Protein AF-A0A497MWA5-F1 (afdb_monomer)

pLDDT: mean 79.03, std 11.79, range [42.53, 93.62]

Mean predicted aligned error: 7.63 Å

Sequence (124 aa):
MEAFRNFDIIRKSSKIIKGNFYVYHYQVIPEKYPIKISPVKWFKLIQQLQEKFPDKGFKLDVKRVKGVLYYILRRKNSTPIYYNPKTGRIYTPKSYVFKKYKLVCHNIHTTLYNLGVKLNLRSV

Radius of gyration: 15.68 Å; Cα contacts (8 Å, |Δi|>4): 198; chains: 1; bounding box: 44×33×44 Å

Nearest PDB structures (foldseek):
  8v45-assembly1_F  TM=3.237E-01  e=2.985E+00  Escherichia coli B185
  8soj-assembly1_B  TM=2.155E-01  e=4.186E+00  Enterovirus A71
  5jus-assembly1_TA  TM=2.015E-01  e=8.232E+00  Saccharomyces cerevisiae

Structure (mmCIF, N/CA/C/O backbone):
data_AF-A0A497MWA5-F1
#
_entry.id   AF-A0A497MWA5-F1
#
loop_
_atom_site.group_PDB
_atom_site.id
_atom_site.type_symbol
_atom_site.label_atom_id
_atom_site.label_alt_id
_atom_site.label_comp_id
_atom_site.label_asym_id
_atom_site.label_entity_id
_atom_site.label_seq_id
_atom_site.pdbx_PDB_ins_code
_atom_site.Cartn_x
_atom_site.Cartn_y
_atom_site.Cartn_z
_atom_site.occupancy
_atom_site.B_iso_or_equiv
_atom_site.auth_seq_id
_atom_site.auth_comp_id
_atom_site.auth_asym_id
_atom_site.auth_atom_id
_atom_site.pdbx_PDB_model_num
ATOM 1 N N . MET A 1 1 ? -21.859 2.584 -3.889 1.00 42.66 1 MET A N 1
ATOM 2 C CA . MET A 1 1 ? -20.444 2.434 -3.460 1.00 42.66 1 MET A CA 1
ATOM 3 C C . MET A 1 1 ? -19.748 1.500 -4.433 1.00 42.66 1 MET A C 1
ATOM 5 O O . MET A 1 1 ? -20.125 0.337 -4.497 1.00 42.66 1 MET A O 1
ATOM 9 N N . GLU A 1 2 ? -18.803 2.009 -5.225 1.00 42.53 2 GLU A N 1
ATOM 10 C CA . GLU A 1 2 ? -18.100 1.221 -6.247 1.00 42.53 2 GLU A CA 1
ATOM 11 C C . GLU A 1 2 ? -17.138 0.232 -5.561 1.00 42.53 2 GLU A C 1
ATOM 13 O O . GLU A 1 2 ? -16.066 0.600 -5.079 1.00 42.53 2 GLU A O 1
ATOM 18 N N . ALA A 1 3 ? -17.571 -1.022 -5.434 1.00 46.25 3 ALA A N 1
ATOM 19 C CA . ALA A 1 3 ? -16.814 -2.088 -4.801 1.00 46.25 3 ALA A CA 1
ATOM 20 C C . ALA A 1 3 ? -15.968 -2.811 -5.857 1.00 46.25 3 ALA A C 1
ATOM 22 O O . ALA A 1 3 ? -16.446 -3.734 -6.502 1.00 46.25 3 ALA A O 1
ATOM 23 N N . PHE A 1 4 ? -14.702 -2.393 -5.948 1.00 60.50 4 PHE A N 1
ATOM 24 C CA . PHE A 1 4 ? -13.551 -3.222 -6.322 1.00 60.50 4 PHE A CA 1
ATOM 25 C C . PHE A 1 4 ? -13.440 -3.700 -7.782 1.00 60.50 4 PHE A C 1
ATOM 27 O O . PHE A 1 4 ? -14.378 -4.175 -8.410 1.00 60.50 4 PHE A O 1
ATOM 34 N N . ARG A 1 5 ? -12.209 -3.676 -8.299 1.00 48.25 5 ARG A N 1
ATOM 35 C CA . ARG A 1 5 ? -11.767 -4.618 -9.332 1.00 48.25 5 ARG A CA 1
ATOM 36 C C . ARG A 1 5 ? -10.595 -5.389 -8.741 1.00 48.25 5 ARG A C 1
ATOM 38 O O . ARG A 1 5 ? -9.739 -4.773 -8.112 1.00 48.25 5 ARG A O 1
ATOM 45 N N . ASN A 1 6 ? -10.570 -6.708 -8.905 1.00 50.84 6 ASN A N 1
ATOM 46 C CA . ASN A 1 6 ? -9.330 -7.458 -8.741 1.00 50.84 6 ASN A CA 1
ATOM 47 C C . ASN A 1 6 ? -8.422 -6.989 -9.882 1.00 50.84 6 ASN A C 1
ATOM 49 O O . ASN A 1 6 ? -8.788 -7.151 -11.045 1.00 50.84 6 ASN A O 1
ATOM 53 N N . PHE A 1 7 ? -7.346 -6.276 -9.573 1.00 51.94 7 PHE A N 1
ATOM 54 C CA . PHE A 1 7 ? -6.429 -5.798 -10.596 1.00 51.94 7 PHE A CA 1
ATOM 55 C C . PHE A 1 7 ? -5.021 -6.196 -10.206 1.00 51.94 7 PHE A C 1
ATOM 57 O O . PHE A 1 7 ? -4.585 -5.982 -9.074 1.00 51.94 7 PHE A O 1
ATOM 64 N N . ASP A 1 8 ? -4.328 -6.778 -11.169 1.00 57.62 8 ASP A N 1
ATOM 65 C CA . ASP A 1 8 ? -2.923 -7.083 -11.033 1.00 57.62 8 ASP A CA 1
ATOM 66 C C . ASP A 1 8 ? -2.128 -5.785 -11.018 1.00 57.62 8 ASP A C 1
ATOM 68 O O . ASP A 1 8 ? -2.406 -4.850 -11.777 1.00 57.62 8 ASP A O 1
ATOM 72 N N . ILE A 1 9 ? -1.144 -5.711 -10.127 1.00 61.59 9 ILE A N 1
ATOM 73 C CA . ILE A 1 9 ? -0.206 -4.596 -10.079 1.00 61.59 9 ILE A CA 1
ATOM 74 C C . ILE A 1 9 ? 0.868 -4.897 -11.121 1.00 61.59 9 ILE A C 1
ATOM 76 O O . ILE A 1 9 ? 1.770 -5.685 -10.856 1.00 61.59 9 ILE A O 1
ATOM 80 N N . ILE A 1 10 ? 0.777 -4.299 -12.307 1.00 62.97 10 ILE A N 1
ATOM 81 C CA . ILE A 1 10 ? 1.743 -4.526 -13.385 1.00 62.97 10 ILE A CA 1
ATOM 82 C C . ILE A 1 10 ? 2.743 -3.371 -13.407 1.00 62.97 10 ILE A C 1
ATOM 84 O O . ILE A 1 10 ? 2.395 -2.210 -13.638 1.00 62.97 10 ILE A O 1
ATOM 88 N N . ARG A 1 11 ? 4.017 -3.688 -13.183 1.00 60.47 11 ARG A N 1
ATOM 89 C CA . ARG A 1 11 ? 5.142 -2.773 -13.357 1.00 60.47 11 ARG A CA 1
ATOM 90 C C . ARG A 1 11 ? 5.703 -2.937 -14.764 1.00 60.47 11 ARG A C 1
ATOM 92 O O . ARG A 1 11 ? 6.200 -4.000 -15.120 1.00 60.47 11 ARG A O 1
ATOM 99 N N . LYS A 1 12 ? 5.676 -1.856 -15.542 1.00 60.31 12 LYS A N 1
ATOM 100 C CA . LYS A 1 12 ? 6.404 -1.764 -16.811 1.00 60.31 12 LYS A CA 1
ATOM 101 C C . LYS A 1 12 ? 7.854 -1.372 -16.521 1.00 60.31 12 LYS A C 1
ATOM 103 O O . LYS A 1 12 ? 8.086 -0.388 -15.819 1.00 60.31 12 LYS A O 1
ATOM 108 N N . SER A 1 13 ? 8.807 -2.126 -17.049 1.00 58.03 13 SER A N 1
ATOM 109 C CA . SER A 1 13 ? 10.231 -1.781 -17.060 1.00 58.03 13 SER A CA 1
ATOM 110 C C . SER A 1 13 ? 10.728 -1.768 -18.499 1.00 58.03 13 SER A C 1
ATOM 112 O O . SER A 1 13 ? 10.184 -2.477 -19.343 1.00 58.03 13 SER A O 1
ATOM 114 N N . SER A 1 14 ? 11.751 -0.975 -18.794 1.00 67.31 14 SER A N 1
ATOM 115 C CA . SER A 1 14 ? 12.379 -0.960 -20.113 1.00 67.31 14 SER A CA 1
ATOM 116 C C . SER A 1 14 ? 13.893 -0.975 -19.994 1.00 67.31 14 SER A C 1
ATOM 118 O O . SER A 1 14 ? 14.444 -0.343 -19.093 1.00 67.31 14 SER A O 1
ATOM 120 N N . LYS A 1 15 ? 14.560 -1.686 -20.902 1.00 66.62 15 LYS A N 1
ATOM 121 C CA . LYS A 1 15 ? 16.022 -1.780 -20.957 1.00 66.62 15 LYS A CA 1
ATOM 122 C C . LYS A 1 15 ? 16.485 -1.712 -22.407 1.00 66.62 15 LYS A C 1
ATOM 124 O O . LYS A 1 15 ? 15.867 -2.326 -23.270 1.00 66.62 15 LYS A O 1
ATOM 129 N N . ILE A 1 16 ? 17.576 -0.994 -22.658 1.00 65.25 16 ILE A N 1
ATOM 130 C CA . ILE A 1 16 ? 18.262 -1.011 -23.953 1.00 65.25 16 ILE A CA 1
ATOM 131 C C . ILE A 1 16 ? 19.396 -2.034 -23.863 1.00 65.25 16 ILE A C 1
ATOM 133 O O . ILE A 1 16 ? 20.233 -1.949 -22.964 1.00 65.25 16 ILE A O 1
ATOM 137 N N . ILE A 1 17 ? 19.408 -3.024 -24.755 1.00 74.56 17 ILE A N 1
ATOM 138 C CA . ILE A 1 17 ? 20.461 -4.044 -24.836 1.00 74.56 17 ILE A CA 1
ATOM 139 C C . ILE A 1 17 ? 20.957 -4.074 -26.279 1.00 74.56 17 ILE A C 1
ATOM 141 O O . ILE A 1 17 ? 20.183 -4.383 -27.182 1.00 74.56 17 ILE A O 1
ATOM 145 N N . LYS A 1 18 ? 22.241 -3.753 -26.490 1.00 78.69 18 LYS A N 1
ATOM 146 C CA . LYS A 1 18 ? 22.881 -3.700 -27.820 1.00 78.69 18 LYS A CA 1
ATOM 147 C C . LYS A 1 18 ? 22.080 -2.868 -28.843 1.00 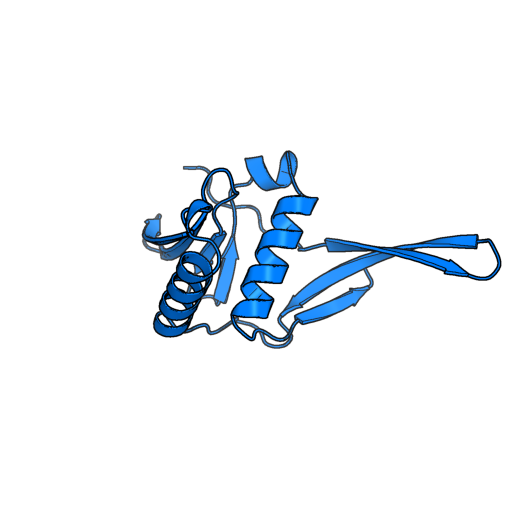78.69 18 LYS A C 1
ATOM 149 O O . LYS A 1 18 ? 21.838 -3.316 -29.953 1.00 78.69 18 LYS A O 1
ATOM 154 N N . GLY A 1 19 ? 21.608 -1.686 -28.439 1.00 74.25 19 GLY A N 1
ATOM 155 C CA . GLY A 1 19 ?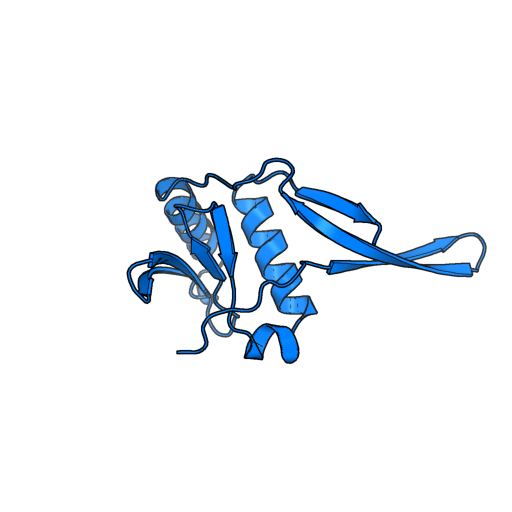 20.828 -0.780 -29.298 1.00 74.25 19 GLY A CA 1
ATOM 156 C C . GLY A 1 19 ? 19.336 -1.112 -29.425 1.00 74.25 19 GLY A C 1
ATOM 157 O O . GLY A 1 19 ? 18.563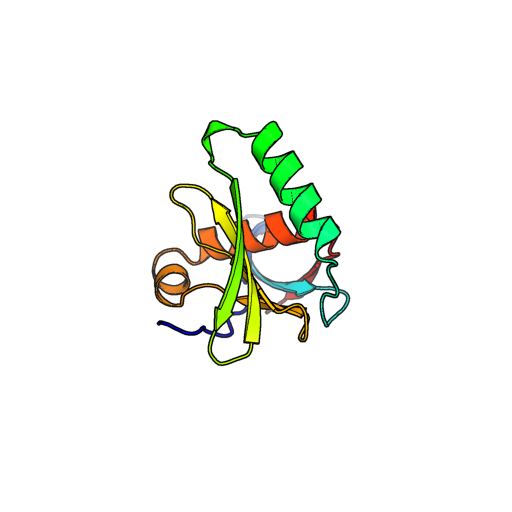 -0.248 -29.823 1.00 74.25 19 GLY A O 1
ATOM 158 N N . ASN A 1 20 ? 18.897 -2.301 -29.001 1.00 62.12 20 ASN A N 1
ATOM 159 C CA . ASN A 1 20 ? 17.490 -2.695 -29.061 1.00 62.12 20 ASN A CA 1
ATOM 160 C C . ASN A 1 20 ? 16.748 -2.328 -27.772 1.00 62.12 20 ASN A C 1
ATOM 162 O O . ASN A 1 20 ? 17.235 -2.580 -26.666 1.00 62.12 20 ASN A O 1
ATOM 166 N N . PHE A 1 21 ? 15.556 -1.747 -27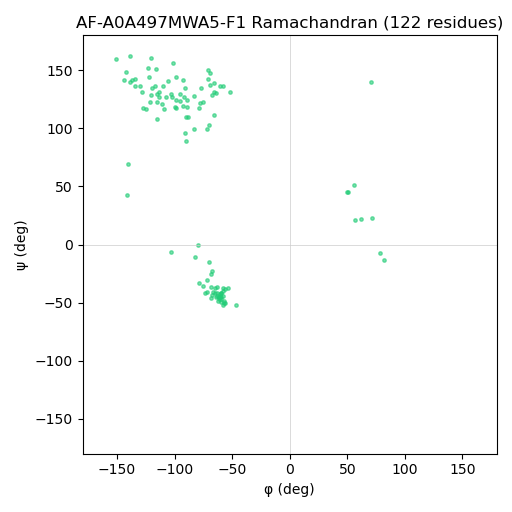.919 1.00 69.62 21 PHE A N 1
ATOM 167 C CA . PHE A 1 21 ? 14.687 -1.360 -26.811 1.00 69.62 21 PHE A CA 1
ATOM 168 C C . PHE A 1 21 ? 13.748 -2.506 -26.432 1.00 69.62 21 PHE A C 1
ATOM 170 O O . PHE A 1 21 ? 12.897 -2.915 -27.218 1.00 69.62 21 PHE A O 1
ATOM 177 N N . TYR A 1 22 ? 13.869 -2.987 -25.200 1.00 66.81 22 TYR A N 1
ATOM 178 C CA . TYR A 1 22 ? 13.028 -4.047 -24.660 1.00 66.81 22 TYR A CA 1
ATOM 179 C C . TYR A 1 22 ? 12.089 -3.487 -23.603 1.00 66.81 22 TYR A C 1
ATOM 181 O O . TYR A 1 22 ? 12.494 -2.715 -22.730 1.00 66.81 22 TYR A O 1
ATOM 189 N N . VAL A 1 23 ? 10.833 -3.920 -23.664 1.00 68.19 23 VAL A N 1
ATOM 190 C CA . VAL A 1 23 ? 9.793 -3.608 -22.687 1.00 68.19 23 VAL A CA 1
ATOM 191 C C . VAL A 1 23 ? 9.399 -4.888 -21.973 1.00 68.19 23 VAL A C 1
ATOM 193 O O . VAL A 1 23 ? 9.005 -5.858 -22.609 1.00 68.19 23 VAL A O 1
ATOM 196 N N . TYR A 1 24 ? 9.437 -4.854 -20.649 1.00 62.06 24 TYR A N 1
ATOM 197 C CA . TYR A 1 24 ? 9.047 -5.960 -19.788 1.00 62.06 24 TYR A CA 1
ATOM 198 C C . TYR A 1 24 ? 7.845 -5.550 -18.944 1.00 62.06 24 TYR A C 1
ATOM 200 O O . TYR A 1 24 ? 7.816 -4.447 -18.383 1.00 62.06 24 TYR A O 1
ATOM 208 N N . HIS A 1 25 ? 6.874 -6.447 -18.823 1.00 65.50 25 HIS A N 1
ATOM 209 C CA . HIS A 1 25 ? 5.765 -6.314 -17.891 1.00 65.50 25 HIS A CA 1
ATOM 210 C C . HIS A 1 25 ? 5.981 -7.315 -16.758 1.00 65.50 25 HIS A C 1
ATOM 212 O O . HIS A 1 25 ? 6.227 -8.495 -16.987 1.00 65.50 25 HIS A O 1
ATOM 218 N N . TYR A 1 26 ? 5.945 -6.825 -15.522 1.00 60.28 26 TYR A N 1
ATOM 219 C CA . TYR A 1 26 ? 6.076 -7.654 -14.333 1.00 60.28 26 TYR A CA 1
ATOM 220 C C . TYR A 1 26 ? 4.832 -7.518 -13.475 1.00 60.28 26 TYR A C 1
ATOM 222 O O . TYR A 1 26 ? 4.460 -6.406 -13.104 1.00 60.28 26 TYR A O 1
ATOM 230 N N . GLN A 1 27 ? 4.228 -8.632 -13.096 1.00 68.62 27 GLN A N 1
ATOM 231 C CA . GLN A 1 27 ? 3.235 -8.670 -12.041 1.00 68.62 27 GLN A CA 1
ATOM 232 C C . GLN A 1 27 ? 3.964 -8.555 -10.702 1.00 68.62 27 GLN A C 1
ATOM 234 O O . GLN A 1 27 ? 4.854 -9.347 -10.386 1.00 68.62 27 GLN A O 1
ATOM 239 N N . VAL A 1 28 ? 3.594 -7.551 -9.917 1.00 67.25 28 VAL A N 1
ATOM 240 C CA . VAL A 1 28 ? 4.057 -7.361 -8.547 1.00 67.25 28 VAL A CA 1
ATOM 241 C C . VAL A 1 28 ? 3.114 -8.130 -7.637 1.00 67.25 28 VAL A C 1
ATOM 243 O O . VAL A 1 28 ? 1.961 -7.734 -7.448 1.00 67.25 28 VAL A O 1
ATOM 246 N N . ILE A 1 29 ? 3.615 -9.214 -7.055 1.00 72.94 29 ILE A N 1
ATOM 247 C CA . ILE A 1 29 ? 2.860 -10.037 -6.113 1.00 72.94 29 ILE A CA 1
ATOM 248 C C . ILE A 1 29 ? 3.590 -10.117 -4.769 1.00 72.94 29 ILE A C 1
ATOM 250 O O . ILE A 1 29 ? 4.819 -10.153 -4.738 1.00 72.94 29 ILE A O 1
ATOM 254 N N . PRO A 1 30 ? 2.873 -10.153 -3.638 1.00 73.00 30 PRO A N 1
ATOM 255 C CA . PRO A 1 30 ? 3.481 -10.488 -2.356 1.00 73.00 30 PRO A CA 1
ATOM 256 C C . PRO A 1 30 ? 4.132 -11.875 -2.407 1.00 73.00 30 PRO A C 1
ATOM 258 O O . PRO A 1 30 ? 3.525 -12.819 -2.906 1.00 73.00 30 PRO A O 1
ATOM 261 N N . GLU A 1 31 ? 5.338 -12.012 -1.854 1.00 78.50 31 GLU A N 1
ATOM 262 C CA . GLU A 1 31 ? 6.043 -13.300 -1.754 1.00 78.50 31 GLU A CA 1
ATOM 263 C C . GLU A 1 31 ? 5.269 -14.299 -0.880 1.00 78.50 31 GLU A C 1
ATOM 265 O O . GLU A 1 31 ? 5.208 -15.488 -1.183 1.00 78.50 31 GLU A O 1
ATOM 270 N N . LYS A 1 32 ? 4.627 -13.803 0.185 1.00 76.38 32 LYS A N 1
ATOM 271 C CA . LYS A 1 32 ? 3.727 -14.575 1.047 1.00 76.38 32 LYS A CA 1
ATOM 272 C C . LYS A 1 32 ? 2.308 -14.035 0.944 1.00 76.38 32 LYS A C 1
ATOM 274 O O . LYS A 1 32 ? 2.077 -12.839 1.136 1.00 76.38 32 LYS A O 1
ATOM 279 N N . TYR A 1 33 ? 1.357 -14.931 0.696 1.00 70.75 33 TYR A N 1
ATOM 280 C CA . TYR A 1 33 ? -0.058 -14.604 0.579 1.00 70.75 33 TYR A CA 1
ATOM 281 C C . TYR A 1 33 ? -0.915 -15.599 1.380 1.00 70.75 33 TYR A C 1
ATOM 283 O O . TYR A 1 33 ? -0.648 -16.797 1.301 1.00 70.75 33 TYR A O 1
ATOM 291 N N . PRO A 1 34 ? -1.932 -15.153 2.145 1.00 76.81 34 PRO A N 1
ATOM 292 C CA . PRO A 1 34 ? -2.423 -13.778 2.291 1.00 76.81 34 PRO A CA 1
ATOM 293 C C . PRO A 1 34 ? -1.446 -12.857 3.032 1.00 76.81 34 PRO A C 1
ATOM 295 O O . PRO A 1 34 ? -0.733 -13.282 3.941 1.00 76.81 34 PRO A O 1
ATOM 298 N N . ILE A 1 35 ? -1.439 -11.571 2.665 1.00 81.06 35 ILE A N 1
ATOM 299 C CA . ILE A 1 35 ? -0.621 -10.566 3.350 1.00 81.06 35 ILE A CA 1
ATOM 300 C C . ILE A 1 35 ? -1.226 -10.336 4.736 1.00 81.06 35 ILE A C 1
ATOM 302 O O . ILE A 1 35 ? -2.253 -9.677 4.861 1.00 81.06 35 ILE A O 1
ATOM 306 N N . LYS A 1 36 ? -0.623 -10.895 5.787 1.00 81.44 36 LYS A N 1
ATOM 307 C CA . LYS A 1 36 ? -1.079 -10.684 7.167 1.00 81.44 36 LYS A CA 1
ATOM 308 C C . LYS A 1 36 ? -0.368 -9.478 7.772 1.00 81.44 36 LYS A C 1
ATOM 310 O O . LYS A 1 36 ? 0.691 -9.596 8.383 1.00 81.44 36 LYS A O 1
ATOM 315 N N . ILE A 1 37 ? -0.959 -8.303 7.584 1.00 83.44 37 ILE A N 1
ATOM 316 C CA . ILE A 1 37 ? -0.507 -7.045 8.186 1.00 83.44 37 ILE A CA 1
ATOM 317 C C . ILE A 1 37 ? -1.362 -6.751 9.415 1.00 83.44 37 ILE A C 1
ATOM 319 O O . ILE A 1 37 ? -2.591 -6.691 9.317 1.00 83.44 37 ILE A O 1
ATOM 323 N N . SER A 1 38 ? -0.713 -6.563 10.566 1.00 86.06 38 SER A N 1
ATOM 324 C CA . SER A 1 38 ? -1.407 -6.189 11.795 1.00 86.06 38 SER A CA 1
ATOM 325 C C . SER A 1 38 ? -1.919 -4.744 11.721 1.00 86.06 38 SER A C 1
ATOM 327 O O . SER A 1 38 ? -1.285 -3.894 11.086 1.00 86.06 38 SER A O 1
ATOM 329 N N . PRO A 1 39 ? 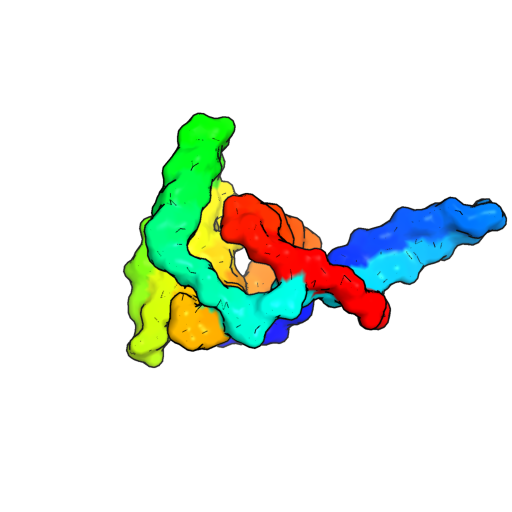-3.026 -4.417 12.408 1.00 84.12 39 PRO A N 1
ATOM 330 C CA . PRO A 1 39 ? -3.525 -3.043 12.482 1.00 84.12 39 PRO A CA 1
ATOM 331 C C . PRO A 1 39 ? -2.472 -2.066 13.022 1.00 84.12 39 PRO A C 1
ATOM 333 O O . PRO A 1 39 ? -2.316 -0.969 12.498 1.00 84.12 39 PRO A O 1
ATOM 336 N N . VAL A 1 40 ? -1.676 -2.497 14.006 1.00 89.00 40 VAL A N 1
ATOM 337 C CA . VAL A 1 40 ? -0.585 -1.702 14.594 1.00 89.00 40 VAL A CA 1
ATOM 338 C C . VAL A 1 40 ? 0.445 -1.280 13.541 1.00 89.00 40 VAL A C 1
ATOM 340 O O . VAL A 1 40 ? 0.897 -0.138 13.556 1.00 89.00 40 VAL A O 1
ATOM 343 N N . LYS A 1 41 ? 0.797 -2.161 12.592 1.00 89.44 41 LYS A N 1
ATOM 344 C CA . LYS A 1 41 ? 1.715 -1.808 11.495 1.00 89.44 41 LYS A CA 1
ATOM 345 C C . LYS A 1 41 ? 1.125 -0.744 10.570 1.00 89.44 41 LYS A C 1
ATOM 347 O O . LYS A 1 41 ? 1.854 0.145 10.144 1.00 89.44 41 LYS A O 1
ATOM 352 N N . TRP A 1 42 ? -0.180 -0.800 10.298 1.00 87.00 42 TRP A N 1
ATOM 353 C CA . TRP A 1 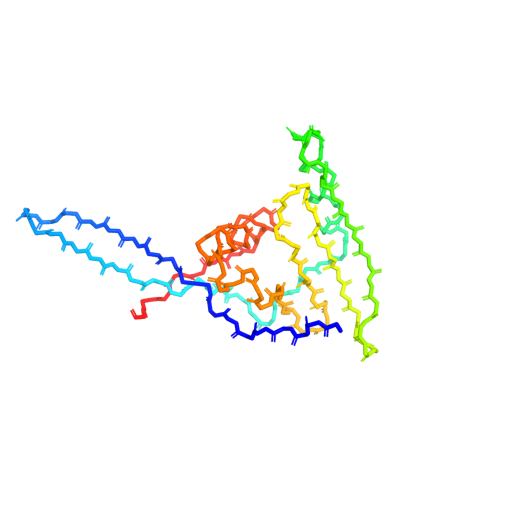42 ? -0.865 0.238 9.522 1.00 87.00 42 TRP A CA 1
ATOM 354 C C . TRP A 1 42 ? -0.849 1.594 10.226 1.00 87.00 42 TRP A C 1
ATOM 356 O O . TRP A 1 42 ? -0.533 2.596 9.589 1.00 87.00 42 TRP A O 1
ATOM 366 N N . PHE A 1 43 ? -1.135 1.630 11.530 1.00 90.19 43 PHE A N 1
ATOM 367 C CA . PHE A 1 43 ? -1.074 2.870 12.309 1.00 90.19 43 PHE A CA 1
ATOM 368 C C . PHE A 1 43 ? 0.339 3.458 12.337 1.00 90.19 43 PHE A C 1
ATOM 370 O O . PHE A 1 43 ? 0.510 4.627 11.997 1.00 90.19 43 PHE A O 1
ATOM 377 N N . LYS A 1 44 ? 1.354 2.638 12.644 1.00 92.50 44 LYS A N 1
ATOM 378 C CA . LYS A 1 44 ? 2.760 3.072 12.646 1.00 92.50 44 LYS A CA 1
ATOM 379 C C . LYS A 1 44 ? 3.196 3.620 11.289 1.00 92.50 44 LYS A C 1
ATOM 381 O O . LYS A 1 44 ? 3.819 4.673 11.239 1.00 92.50 44 LYS A O 1
ATOM 386 N N . LEU A 1 45 ? 2.829 2.948 10.194 1.00 90.62 45 LEU A N 1
ATOM 387 C CA . LEU A 1 45 ? 3.123 3.433 8.846 1.00 90.62 45 LEU A CA 1
ATOM 388 C C . LEU A 1 45 ? 2.536 4.827 8.615 1.00 90.62 45 LEU A C 1
ATOM 390 O O . LEU A 1 45 ? 3.218 5.707 8.103 1.00 90.62 45 LEU A O 1
ATOM 394 N N . ILE A 1 46 ? 1.254 5.011 8.929 1.00 90.94 46 ILE A N 1
ATOM 395 C CA . ILE A 1 46 ? 0.561 6.275 8.669 1.00 90.94 46 ILE A CA 1
ATOM 396 C C . ILE A 1 46 ? 1.163 7.398 9.497 1.00 90.94 46 ILE A C 1
ATOM 398 O O . ILE A 1 46 ? 1.384 8.474 8.951 1.00 90.94 46 ILE A O 1
ATOM 402 N N . GLN A 1 47 ? 1.475 7.131 10.764 1.00 92.69 47 GLN A N 1
ATOM 403 C CA . GLN A 1 47 ? 2.162 8.081 11.627 1.00 92.69 47 GLN A CA 1
ATOM 404 C C . GLN A 1 47 ? 3.516 8.489 11.027 1.00 92.69 47 GLN A C 1
ATOM 406 O O . GLN A 1 47 ? 3.732 9.671 10.787 1.00 92.69 47 GLN A O 1
ATOM 411 N N . GLN A 1 48 ? 4.364 7.525 10.654 1.00 92.38 48 GLN A N 1
ATOM 412 C CA . GLN A 1 48 ? 5.662 7.798 10.021 1.00 92.38 48 GLN A CA 1
ATOM 413 C C . GLN A 1 48 ? 5.529 8.575 8.704 1.00 92.38 48 GLN A C 1
ATOM 415 O O . GLN A 1 48 ? 6.308 9.484 8.424 1.00 92.38 48 GLN A O 1
ATOM 420 N N . LEU A 1 49 ? 4.551 8.222 7.864 1.00 89.69 49 LEU A N 1
ATOM 421 C CA . LEU A 1 49 ? 4.310 8.913 6.596 1.00 89.69 49 LEU A CA 1
ATOM 422 C C . LEU A 1 49 ? 3.792 10.336 6.808 1.00 89.69 49 LEU A C 1
ATOM 424 O O . LEU A 1 49 ? 4.152 11.221 6.034 1.00 89.69 49 LEU A O 1
ATOM 428 N N . GLN A 1 50 ? 2.957 10.552 7.824 1.00 92.12 50 GLN A N 1
ATOM 429 C CA . GLN A 1 50 ? 2.433 11.868 8.164 1.00 92.12 50 GLN A CA 1
ATOM 430 C C . GLN A 1 50 ? 3.513 12.755 8.791 1.00 92.12 50 GLN A C 1
ATOM 432 O O . GLN A 1 50 ? 3.612 13.913 8.409 1.00 92.12 50 GLN A O 1
ATOM 437 N N . GLU A 1 51 ? 4.356 12.215 9.674 1.00 93.62 51 GLU A N 1
ATOM 438 C CA . GLU A 1 51 ? 5.520 12.915 10.238 1.00 93.62 51 GLU A CA 1
ATOM 439 C C . GLU A 1 51 ? 6.516 13.308 9.140 1.00 93.62 51 GLU A C 1
ATOM 441 O O . GLU A 1 51 ? 6.969 14.448 9.080 1.00 93.62 51 GLU A O 1
ATOM 446 N N . LYS A 1 52 ? 6.813 12.388 8.214 1.00 91.31 52 LYS A N 1
ATOM 447 C CA . LYS A 1 52 ? 7.755 12.637 7.114 1.00 91.31 52 LYS A CA 1
ATOM 448 C C . LYS A 1 52 ? 7.207 13.592 6.050 1.00 91.31 52 LYS A C 1
ATOM 450 O O . LYS A 1 52 ? 7.978 14.271 5.377 1.00 91.31 52 LYS A O 1
ATOM 455 N N . PHE A 1 53 ? 5.892 13.604 5.840 1.00 89.81 53 PHE A N 1
ATOM 456 C CA . PHE A 1 53 ? 5.246 14.364 4.770 1.00 89.81 53 PHE A CA 1
ATOM 457 C C . PHE A 1 53 ? 3.932 15.010 5.246 1.00 89.81 53 PHE A C 1
ATOM 459 O O . PHE A 1 53 ? 2.851 14.623 4.774 1.00 89.81 53 PHE A O 1
ATOM 466 N N . PRO A 1 54 ? 3.999 16.018 6.133 1.00 90.12 54 PRO A N 1
ATOM 467 C CA . PRO A 1 54 ? 2.824 16.576 6.804 1.00 90.12 54 PRO A CA 1
ATOM 468 C C . PRO A 1 54 ? 1.770 17.120 5.828 1.00 90.12 54 PRO A C 1
ATOM 470 O O . PRO A 1 54 ? 0.572 16.864 5.989 1.00 90.12 54 PRO A O 1
ATOM 473 N N . ASP A 1 55 ? 2.202 17.745 4.731 1.00 91.88 55 ASP A N 1
ATOM 474 C CA . ASP A 1 55 ? 1.312 18.363 3.734 1.00 91.88 55 ASP A CA 1
ATOM 475 C C . ASP A 1 55 ? 0.512 17.355 2.901 1.00 91.88 55 ASP A C 1
ATOM 477 O O . ASP A 1 55 ? -0.444 17.701 2.196 1.00 91.88 55 ASP A O 1
ATOM 481 N N . LYS A 1 56 ? 0.915 16.079 2.927 1.00 86.50 56 LYS A N 1
ATOM 482 C CA . LYS A 1 56 ? 0.270 15.025 2.139 1.00 86.50 56 LYS A CA 1
ATOM 483 C C . LYS A 1 56 ? -0.985 14.475 2.817 1.00 86.50 56 LYS A C 1
ATOM 485 O O . LYS A 1 56 ? -1.737 13.768 2.144 1.00 86.50 56 LYS A O 1
ATOM 490 N N . GLY A 1 57 ? -1.244 14.817 4.082 1.00 90.44 57 GLY A N 1
ATOM 491 C CA . GLY A 1 57 ? -2.488 14.494 4.788 1.00 90.44 57 GLY A CA 1
ATOM 492 C C . GLY A 1 57 ? -2.803 12.998 4.796 1.00 90.44 57 GLY A C 1
ATOM 493 O O . GLY A 1 57 ? -3.888 12.590 4.371 1.00 90.44 57 GLY A O 1
ATOM 494 N N . PHE A 1 58 ? -1.830 12.185 5.200 1.00 90.88 58 PHE A N 1
ATOM 495 C CA . PHE A 1 58 ? -1.995 10.754 5.405 1.00 90.88 58 PHE A CA 1
ATOM 496 C C . PHE A 1 58 ? -2.952 10.484 6.568 1.00 90.88 58 PHE A C 1
ATOM 498 O O . PHE A 1 58 ? -2.830 11.064 7.644 1.00 90.88 58 PHE A O 1
ATOM 505 N N . LYS A 1 59 ? -3.927 9.600 6.342 1.00 91.88 59 LYS A N 1
ATOM 506 C CA . LYS A 1 59 ? -4.924 9.197 7.341 1.00 91.88 59 LYS A CA 1
ATOM 507 C C . LYS A 1 59 ? -5.227 7.709 7.218 1.00 91.88 59 LYS A C 1
ATOM 509 O O . LYS A 1 59 ? -5.194 7.160 6.113 1.00 91.88 59 LYS A O 1
ATOM 514 N N . LEU A 1 60 ? -5.544 7.081 8.347 1.00 91.75 60 LEU A N 1
ATOM 515 C CA . LEU A 1 60 ? -6.075 5.724 8.399 1.00 91.75 60 LEU A CA 1
ATOM 516 C C . LEU A 1 60 ? -7.539 5.787 8.815 1.00 91.75 60 LEU A C 1
ATOM 518 O O . LEU A 1 60 ? -7.831 6.182 9.939 1.00 91.75 60 LEU A O 1
ATOM 522 N N . ASP A 1 61 ? -8.439 5.352 7.939 1.00 91.12 61 ASP A N 1
ATOM 523 C CA . ASP A 1 61 ? -9.823 5.103 8.334 1.00 91.12 61 ASP A CA 1
ATOM 524 C C . ASP A 1 61 ? -10.049 3.607 8.529 1.00 91.12 61 ASP A C 1
ATOM 526 O O . ASP A 1 61 ? -9.397 2.762 7.908 1.00 91.12 61 ASP A O 1
ATOM 530 N N . VAL A 1 62 ? -11.047 3.273 9.337 1.00 91.44 62 VAL 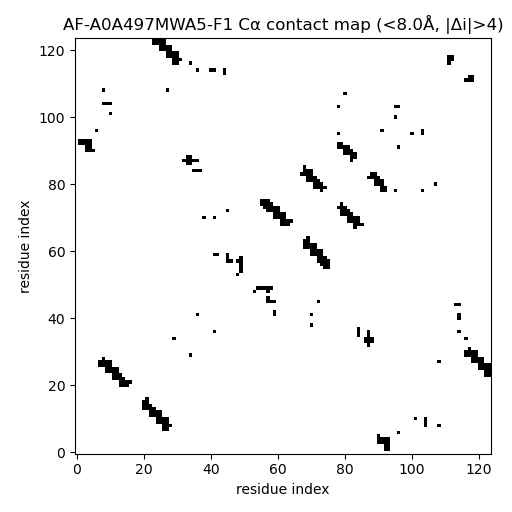A N 1
ATOM 531 C CA . VAL A 1 62 ? -11.544 1.907 9.482 1.00 91.44 62 VAL A CA 1
ATOM 532 C C . VAL A 1 62 ? -13.021 1.913 9.122 1.00 91.44 62 VAL A C 1
ATOM 534 O O . VAL A 1 62 ? -13.802 2.665 9.699 1.00 91.44 62 VAL A O 1
ATOM 537 N N . LYS A 1 63 ? -13.421 1.100 8.141 1.00 89.94 63 LYS A N 1
ATOM 538 C CA . LYS A 1 63 ? -14.814 1.063 7.676 1.00 89.94 63 LYS A CA 1
ATOM 539 C C . LYS A 1 63 ? -15.289 -0.361 7.449 1.00 89.94 63 LYS A C 1
ATOM 541 O O . LYS A 1 63 ? -14.560 -1.187 6.905 1.00 89.94 63 LYS A O 1
ATOM 546 N N . ARG A 1 64 ? -16.547 -0.630 7.802 1.00 88.94 64 ARG A N 1
ATOM 547 C CA . ARG A 1 64 ? -17.259 -1.835 7.364 1.00 88.94 64 ARG A CA 1
ATOM 548 C C . ARG A 1 64 ? -18.020 -1.548 6.072 1.00 88.94 64 ARG A C 1
ATOM 550 O O . ARG A 1 64 ? -18.791 -0.596 5.998 1.00 88.94 64 ARG A O 1
ATOM 557 N N . VAL A 1 65 ? -17.802 -2.370 5.051 1.00 82.56 65 VAL A N 1
ATOM 558 C CA . VAL A 1 65 ? -18.504 -2.306 3.763 1.00 82.56 65 VAL A CA 1
ATOM 559 C C . VAL A 1 65 ? -19.120 -3.674 3.509 1.00 82.56 65 VAL A C 1
ATOM 561 O O . VAL A 1 65 ? -18.390 -4.656 3.401 1.00 82.56 65 VAL A O 1
ATOM 564 N N . LYS A 1 66 ? -20.458 -3.747 3.446 1.00 83.88 66 LYS A N 1
ATOM 565 C CA . LYS A 1 66 ? -21.211 -5.009 3.294 1.00 83.88 66 LYS A CA 1
ATOM 566 C C . LYS A 1 66 ? -20.770 -6.093 4.301 1.00 83.88 66 LYS A C 1
ATOM 568 O O . LYS A 1 66 ? -20.499 -7.226 3.926 1.00 83.88 66 LYS A O 1
ATOM 573 N N . GLY A 1 67 ? -20.600 -5.713 5.571 1.00 85.69 67 GLY A N 1
ATOM 574 C CA . GLY A 1 67 ? -20.157 -6.617 6.644 1.00 85.69 67 GLY A CA 1
ATOM 575 C C . GLY A 1 67 ? -18.653 -6.926 6.683 1.00 85.69 67 GLY A C 1
ATOM 576 O O . GLY A 1 67 ? -18.179 -7.505 7.656 1.00 85.69 67 GLY A O 1
ATOM 577 N N . VAL A 1 68 ? -17.870 -6.501 5.686 1.00 86.31 68 VAL A N 1
ATOM 578 C CA . VAL A 1 68 ? -16.417 -6.729 5.641 1.00 86.31 68 VAL A CA 1
ATOM 579 C C . VAL A 1 68 ? -15.667 -5.517 6.191 1.00 86.31 68 VAL A C 1
ATOM 581 O O . VAL A 1 68 ? -15.923 -4.385 5.783 1.00 86.31 68 VAL A O 1
ATOM 584 N N . LEU A 1 69 ? -14.738 -5.751 7.121 1.00 89.19 69 LEU A N 1
ATOM 585 C CA . LEU A 1 69 ? -13.866 -4.723 7.694 1.00 89.19 69 LEU A CA 1
ATOM 586 C C . LEU A 1 69 ? -12.735 -4.362 6.722 1.00 89.19 69 LEU A C 1
ATOM 588 O O . LEU A 1 69 ? -12.068 -5.250 6.196 1.00 89.19 69 LEU A O 1
ATOM 592 N N . TYR A 1 70 ? -12.482 -3.068 6.543 1.00 89.00 70 TYR A N 1
ATOM 593 C CA . TYR A 1 70 ? -11.368 -2.550 5.756 1.00 89.00 70 TYR A CA 1
ATOM 594 C C . TYR A 1 70 ? -10.590 -1.491 6.533 1.00 89.00 70 TYR A C 1
ATOM 596 O O . TYR A 1 70 ? -11.186 -0.580 7.111 1.00 89.00 70 TYR A O 1
ATOM 604 N N . TYR A 1 71 ? -9.263 -1.584 6.469 1.00 90.31 71 TYR A N 1
ATOM 605 C CA . TYR A 1 71 ? -8.348 -0.495 6.805 1.00 90.31 71 TYR A CA 1
ATOM 606 C C . TYR A 1 71 ? -8.097 0.322 5.544 1.00 90.31 71 TYR A C 1
ATOM 608 O O . TYR A 1 71 ? -7.713 -0.234 4.516 1.00 90.31 71 TYR A O 1
ATOM 616 N N . ILE A 1 72 ? -8.352 1.622 5.595 1.00 89.56 72 ILE A N 1
ATOM 617 C CA . ILE A 1 72 ? -8.305 2.496 4.428 1.00 89.56 72 ILE A CA 1
ATOM 618 C C . ILE A 1 72 ? -7.184 3.503 4.630 1.00 89.56 72 ILE A C 1
ATOM 620 O O . ILE A 1 72 ? -7.317 4.439 5.415 1.00 89.56 72 ILE A O 1
ATOM 624 N N . LEU A 1 73 ? -6.095 3.334 3.887 1.00 90.25 73 LEU A N 1
ATOM 625 C CA . LEU A 1 73 ? -5.062 4.352 3.784 1.00 90.25 73 LEU A CA 1
ATOM 626 C C . LEU A 1 73 ? -5.539 5.436 2.822 1.00 90.25 73 LEU A C 1
ATOM 628 O O . LEU A 1 73 ? -5.823 5.176 1.647 1.00 90.25 73 LEU A O 1
ATOM 632 N N . ARG A 1 74 ? -5.600 6.666 3.325 1.00 89.81 74 ARG A N 1
ATOM 633 C CA . ARG A 1 74 ? -5.886 7.867 2.545 1.00 89.81 74 ARG A CA 1
ATOM 634 C C . ARG A 1 74 ? -4.693 8.800 2.549 1.00 89.81 74 ARG A C 1
ATOM 636 O O . ARG A 1 74 ? -3.919 8.852 3.497 1.00 89.81 74 ARG A O 1
ATOM 643 N N . ARG A 1 75 ? -4.591 9.559 1.467 1.00 89.38 75 ARG A N 1
ATOM 644 C CA . ARG A 1 75 ? -3.638 10.645 1.273 1.00 89.38 75 ARG A CA 1
ATOM 645 C C . ARG A 1 75 ? -4.350 11.728 0.470 1.00 89.38 75 ARG A C 1
ATOM 647 O O . ARG A 1 75 ? -5.122 11.404 -0.439 1.00 89.38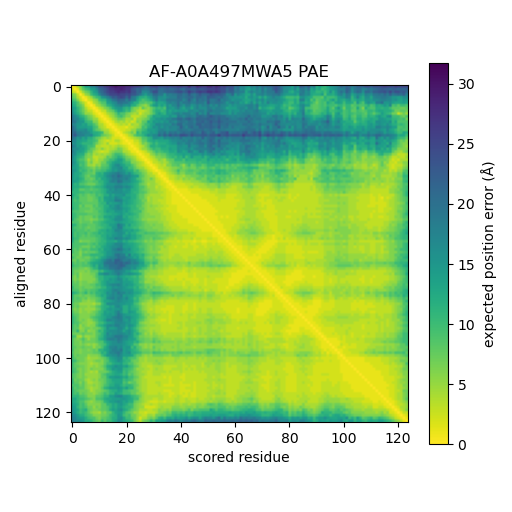 75 ARG A O 1
ATOM 654 N N . LYS A 1 76 ? -4.097 12.997 0.786 1.00 85.88 76 LYS A N 1
ATOM 655 C CA . LYS A 1 76 ? -4.657 14.149 0.069 1.00 85.88 76 LYS A CA 1
ATOM 656 C C . LYS A 1 76 ? -4.406 14.007 -1.438 1.00 85.88 76 LYS A C 1
ATOM 658 O O . LYS A 1 76 ? -3.292 13.695 -1.858 1.00 85.88 76 LYS A O 1
ATOM 663 N N . ASN A 1 77 ? -5.452 14.208 -2.243 1.00 83.12 77 ASN A N 1
ATOM 664 C CA . ASN A 1 77 ? -5.429 14.142 -3.714 1.00 83.12 77 ASN A CA 1
ATOM 665 C C . ASN A 1 77 ? -4.926 12.812 -4.313 1.00 83.12 77 ASN A C 1
ATOM 667 O O . ASN A 1 77 ? -4.516 12.764 -5.473 1.00 83.12 77 ASN A O 1
ATOM 671 N N . SER A 1 78 ? -4.958 11.723 -3.543 1.00 83.50 78 SER A N 1
ATOM 672 C CA . SER A 1 78 ? -4.468 10.412 -3.965 1.00 83.50 78 SER A CA 1
ATOM 673 C C . SER A 1 78 ? -5.571 9.365 -3.927 1.00 83.50 78 SER A C 1
ATOM 675 O O . SER A 1 78 ? -6.585 9.505 -3.245 1.00 83.50 78 SER A O 1
ATOM 677 N N . THR A 1 79 ? -5.344 8.279 -4.655 1.00 83.62 79 THR A N 1
ATOM 678 C CA . THR A 1 79 ? -6.210 7.111 -4.611 1.00 83.62 79 THR A CA 1
ATOM 679 C C . THR A 1 79 ? -6.188 6.469 -3.216 1.00 83.62 79 THR A C 1
ATOM 681 O O . THR A 1 79 ? -5.092 6.205 -2.710 1.00 83.62 79 THR A O 1
ATOM 684 N N . PRO A 1 80 ? -7.351 6.179 -2.603 1.00 87.75 80 PRO A N 1
ATOM 685 C CA . PRO A 1 80 ? -7.414 5.425 -1.354 1.00 87.75 80 PRO A CA 1
ATOM 686 C C . PRO A 1 80 ? -7.060 3.945 -1.562 1.00 87.75 80 PRO A C 1
ATOM 688 O O . PRO A 1 80 ? -7.459 3.326 -2.555 1.00 87.75 80 PRO A O 1
ATOM 691 N N . ILE A 1 81 ? -6.349 3.366 -0.597 1.00 87.44 81 ILE A N 1
ATOM 692 C CA . ILE A 1 81 ? -5.957 1.953 -0.582 1.00 87.44 81 ILE A CA 1
ATOM 693 C C . ILE A 1 81 ? -6.735 1.252 0.527 1.00 87.44 81 ILE A C 1
ATOM 695 O O . ILE A 1 81 ? -6.631 1.624 1.689 1.00 87.44 81 ILE A O 1
ATOM 699 N N . TYR A 1 82 ? -7.508 0.233 0.168 1.00 87.50 82 TYR A N 1
ATOM 700 C CA . TYR A 1 82 ? -8.319 -0.558 1.087 1.00 87.50 82 TYR A CA 1
ATOM 701 C C . TYR A 1 82 ? -7.617 -1.880 1.357 1.00 87.50 82 TYR A C 1
ATOM 703 O O . TYR A 1 82 ? -7.316 -2.611 0.423 1.00 87.50 82 TYR A O 1
ATOM 711 N N . TYR A 1 83 ? -7.414 -2.227 2.617 1.00 86.94 83 TYR A N 1
ATOM 712 C CA . TYR A 1 83 ? -6.850 -3.501 3.032 1.00 86.94 83 TYR A CA 1
ATOM 713 C C . TYR A 1 83 ? -7.887 -4.297 3.817 1.00 86.94 83 TYR A C 1
ATOM 715 O O . TYR A 1 83 ? -8.409 -3.829 4.829 1.00 86.94 83 TYR A O 1
ATOM 723 N N . ASN A 1 84 ? -8.188 -5.503 3.339 1.00 86.56 84 ASN A N 1
ATOM 724 C CA . ASN A 1 84 ? -9.016 -6.463 4.053 1.00 86.56 84 ASN A CA 1
ATOM 725 C C . ASN A 1 84 ? -8.110 -7.335 4.940 1.00 86.56 84 ASN A C 1
ATOM 727 O O . ASN A 1 84 ? -7.391 -8.185 4.407 1.00 86.56 84 ASN A O 1
ATOM 731 N N . PRO A 1 85 ? -8.164 -7.179 6.273 1.00 84.94 85 PRO A N 1
ATOM 732 C CA . PRO A 1 85 ? -7.316 -7.920 7.200 1.00 84.94 85 PRO A CA 1
ATOM 733 C C . PRO A 1 85 ? -7.644 -9.416 7.253 1.00 84.94 85 PRO A C 1
ATOM 735 O O . PRO A 1 85 ? -6.767 -10.214 7.567 1.00 84.94 85 PRO A O 1
ATOM 738 N N . LYS A 1 86 ? -8.884 -9.815 6.928 1.00 84.19 86 LYS A N 1
ATOM 739 C CA . LYS A 1 86 ? -9.320 -11.218 6.949 1.00 84.19 86 LYS A CA 1
ATOM 740 C C . LYS A 1 86 ? -8.725 -11.999 5.780 1.00 84.19 86 LYS A C 1
ATOM 742 O O . LYS A 1 86 ? -8.301 -13.135 5.954 1.00 84.19 86 LYS A O 1
ATOM 747 N N . THR A 1 87 ? -8.698 -11.397 4.591 1.00 82.69 87 THR A N 1
ATOM 748 C CA . THR A 1 87 ? -8.225 -12.065 3.365 1.00 82.69 87 THR A CA 1
ATOM 749 C C . THR A 1 87 ? -6.817 -11.645 2.944 1.00 82.69 87 THR A C 1
ATOM 751 O O . THR A 1 87 ? -6.311 -12.165 1.957 1.00 82.69 87 THR A O 1
ATOM 754 N N . GLY A 1 88 ? -6.210 -10.654 3.605 1.00 78.88 88 GLY A N 1
ATOM 755 C CA . GLY A 1 88 ? -4.927 -10.066 3.208 1.00 78.88 88 GLY A CA 1
ATOM 756 C C . GLY A 1 88 ? -4.945 -9.391 1.830 1.00 78.88 88 GLY A C 1
ATOM 757 O O . GLY A 1 88 ? -3.904 -9.274 1.186 1.00 78.88 88 GLY A O 1
ATOM 758 N N . ARG A 1 89 ? -6.130 -8.997 1.342 1.00 81.06 89 ARG A N 1
ATOM 759 C CA . ARG A 1 89 ? -6.317 -8.413 0.003 1.00 81.06 89 ARG A CA 1
ATOM 760 C C . ARG A 1 89 ? -6.245 -6.899 0.055 1.00 81.06 89 ARG A C 1
ATOM 762 O O . ARG A 1 89 ? -6.791 -6.288 0.973 1.00 81.06 89 ARG A O 1
ATOM 769 N N . ILE A 1 90 ? -5.631 -6.318 -0.969 1.00 81.62 90 ILE A N 1
ATOM 770 C CA . ILE A 1 90 ? -5.615 -4.877 -1.197 1.00 81.62 90 ILE A CA 1
ATOM 771 C C . ILE A 1 90 ? -6.551 -4.540 -2.347 1.00 81.62 90 ILE A C 1
ATOM 773 O O . ILE A 1 90 ? -6.610 -5.253 -3.345 1.00 81.62 90 ILE A O 1
ATOM 777 N N . TYR A 1 91 ? -7.270 -3.438 -2.199 1.00 81.56 91 TYR A N 1
ATOM 778 C CA . TYR A 1 91 ? -8.214 -2.957 -3.180 1.00 81.56 91 TYR A CA 1
ATOM 779 C C . TYR A 1 91 ? -8.141 -1.446 -3.350 1.00 81.56 91 TYR A C 1
ATOM 781 O O . TYR A 1 91 ? -7.654 -0.705 -2.496 1.00 81.56 91 TYR A O 1
ATOM 789 N N . THR A 1 92 ? -8.698 -0.978 -4.460 1.00 83.25 92 THR A N 1
ATOM 790 C CA . THR A 1 92 ? -8.850 0.441 -4.761 1.00 83.25 92 THR A CA 1
ATOM 791 C C . THR A 1 92 ? -10.084 0.651 -5.651 1.00 83.25 92 THR A C 1
ATOM 793 O O . THR A 1 92 ? -10.544 -0.321 -6.266 1.00 83.25 92 THR A O 1
ATOM 796 N N . PRO A 1 93 ? -10.666 1.861 -5.735 1.00 82.19 93 PRO A N 1
ATOM 797 C CA . PRO A 1 93 ? -11.831 2.089 -6.583 1.00 82.19 93 PRO A CA 1
ATOM 798 C C . PRO A 1 93 ? -11.501 1.935 -8.077 1.00 82.19 93 PRO A C 1
ATOM 800 O O . PRO A 1 93 ? -10.463 2.401 -8.555 1.00 82.19 93 PRO A O 1
ATOM 803 N N . LYS A 1 94 ? -12.413 1.307 -8.826 1.00 79.31 94 LYS A N 1
ATOM 804 C CA . LYS A 1 94 ? -12.233 0.924 -10.238 1.00 79.31 94 LYS A CA 1
ATOM 805 C C . LYS A 1 94 ? -11.952 2.131 -11.141 1.00 79.31 94 LYS A C 1
ATOM 807 O O . LYS A 1 94 ? -11.059 2.083 -11.984 1.00 79.31 94 LYS A O 1
ATOM 812 N N . SER A 1 95 ? -12.658 3.234 -10.915 1.00 78.94 95 SER A N 1
ATOM 813 C CA . SER A 1 95 ? -12.462 4.510 -11.613 1.00 78.94 95 SER A CA 1
ATOM 814 C C . SER A 1 95 ? -11.015 5.030 -11.578 1.00 78.94 95 SER A C 1
ATOM 816 O O . SER A 1 95 ? -10.524 5.547 -12.583 1.00 78.94 95 SER A O 1
ATOM 818 N N . TYR A 1 96 ? -10.293 4.853 -10.468 1.00 80.06 96 TYR A N 1
ATOM 819 C CA . TYR A 1 96 ? -8.886 5.259 -10.371 1.00 80.06 96 TYR A CA 1
ATOM 820 C C . TYR A 1 96 ? -7.950 4.313 -11.116 1.00 80.06 96 TYR A C 1
ATOM 822 O O . TYR A 1 96 ? -6.978 4.777 -11.709 1.00 80.06 96 TYR A O 1
ATOM 830 N N . VAL A 1 97 ? -8.248 3.010 -11.112 1.00 77.81 97 VAL A N 1
ATOM 831 C CA . VAL A 1 97 ? -7.493 2.018 -11.892 1.00 77.81 97 VAL A CA 1
ATOM 832 C C . VAL A 1 97 ? -7.559 2.373 -13.375 1.00 77.81 97 VAL A C 1
ATOM 834 O O . VAL A 1 97 ? -6.526 2.402 -14.030 1.00 77.81 97 VAL A O 1
ATOM 837 N N . PHE A 1 98 ? -8.739 2.729 -13.889 1.00 77.44 98 PHE A N 1
ATOM 838 C CA . PHE A 1 98 ? -8.894 3.114 -15.293 1.00 77.44 98 PHE A CA 1
ATOM 839 C C . PHE A 1 98 ? -8.219 4.439 -15.644 1.00 77.44 98 PHE A C 1
ATOM 841 O O . PHE A 1 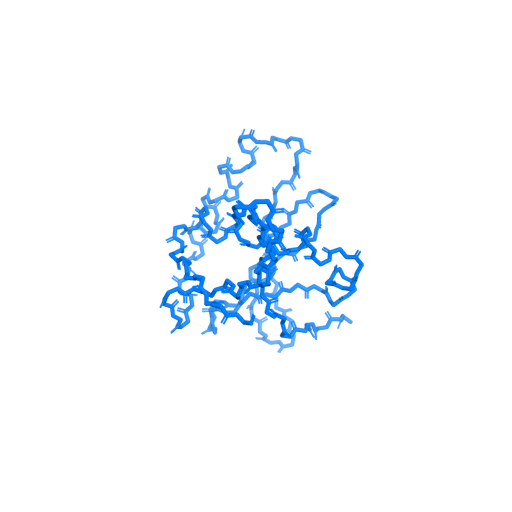98 ? -7.525 4.522 -16.651 1.00 77.44 98 PHE A O 1
ATOM 848 N N . LYS A 1 99 ? -8.394 5.477 -14.819 1.00 79.88 99 LYS A N 1
ATOM 849 C CA . LYS A 1 99 ? -7.871 6.817 -15.132 1.00 79.88 99 LYS A CA 1
ATOM 850 C C . LYS A 1 99 ? -6.374 6.962 -14.855 1.00 79.88 99 LYS A C 1
ATOM 852 O O . LYS A 1 99 ? -5.703 7.758 -15.502 1.00 79.88 99 LYS A O 1
ATOM 857 N N . LYS A 1 100 ? -5.854 6.269 -13.836 1.00 81.19 100 LYS A N 1
ATOM 858 C CA . LYS A 1 100 ? -4.518 6.508 -13.262 1.00 81.19 100 LYS A CA 1
ATOM 859 C C . LYS A 1 100 ? -3.801 5.207 -12.875 1.00 81.19 100 LYS A C 1
ATOM 861 O O . LYS A 1 100 ? -3.152 5.148 -11.830 1.00 81.19 100 LYS A O 1
ATOM 866 N N . TYR A 1 101 ? -3.872 4.179 -13.724 1.00 78.69 101 TYR A N 1
ATOM 867 C CA . TYR A 1 101 ? -3.318 2.839 -13.468 1.00 78.69 101 TYR A CA 1
ATOM 868 C C . TYR A 1 101 ? -1.883 2.838 -12.908 1.00 78.69 101 TYR A C 1
ATOM 870 O O . TYR A 1 101 ? -1.623 2.256 -11.855 1.00 78.69 101 TYR A O 1
ATOM 878 N N . LYS A 1 102 ? -0.951 3.541 -13.573 1.00 79.38 102 LYS A N 1
ATOM 879 C CA . LYS A 1 102 ? 0.465 3.599 -13.161 1.00 79.38 102 LYS A CA 1
ATOM 880 C C . LYS A 1 102 ? 0.642 4.188 -11.759 1.00 79.38 102 LYS A C 1
ATOM 882 O O . LYS A 1 102 ? 1.407 3.654 -10.961 1.00 79.38 102 LYS A O 1
ATOM 887 N N . LEU A 1 103 ? -0.085 5.263 -11.451 1.00 81.44 103 LEU A N 1
ATOM 888 C CA . LEU A 1 103 ? -0.033 5.918 -10.142 1.00 81.44 103 LEU A CA 1
ATOM 889 C C . LEU A 1 103 ? -0.601 5.011 -9.047 1.00 81.44 103 LEU A C 1
ATOM 891 O O . LEU A 1 103 ? -0.034 4.920 -7.964 1.00 81.44 103 LEU A O 1
ATOM 895 N N . VAL A 1 104 ? -1.701 4.316 -9.341 1.00 81.31 104 VAL A N 1
ATOM 896 C CA . VAL A 1 104 ? -2.298 3.332 -8.432 1.00 81.31 104 VAL A CA 1
ATOM 897 C C . VAL A 1 104 ? -1.306 2.211 -8.117 1.00 81.31 104 VAL A C 1
ATOM 899 O O . VAL A 1 104 ? -1.075 1.920 -6.944 1.00 81.31 104 VAL A O 1
ATOM 902 N N . CYS A 1 105 ? -0.677 1.630 -9.143 1.00 79.31 105 CYS A N 1
ATOM 903 C CA . CYS A 1 105 ? 0.320 0.574 -8.969 1.00 79.31 105 CYS A CA 1
ATOM 904 C C . CYS A 1 105 ? 1.519 1.055 -8.146 1.00 79.31 105 CYS A C 1
ATOM 906 O O . CYS A 1 105 ? 1.935 0.371 -7.214 1.00 79.31 105 CYS A O 1
ATOM 908 N N . HIS A 1 106 ? 2.034 2.253 -8.445 1.00 82.69 106 HIS A N 1
ATOM 909 C CA . HIS A 1 106 ? 3.129 2.859 -7.690 1.00 82.69 106 HIS A CA 1
ATOM 910 C C . HIS A 1 106 ? 2.764 3.060 -6.214 1.00 82.69 106 HIS A C 1
ATOM 912 O O . HIS A 1 106 ? 3.532 2.680 -5.335 1.00 82.69 106 HIS A O 1
ATOM 918 N N . ASN A 1 107 ? 1.581 3.609 -5.929 1.00 82.81 107 ASN A N 1
ATOM 919 C CA . ASN A 1 107 ? 1.141 3.850 -4.558 1.00 82.81 107 ASN A CA 1
ATOM 920 C C . ASN A 1 107 ? 1.032 2.546 -3.762 1.00 82.81 107 ASN A C 1
ATOM 922 O O . ASN A 1 107 ? 1.529 2.481 -2.642 1.00 82.81 107 ASN A O 1
ATOM 926 N N . ILE A 1 108 ? 0.437 1.497 -4.340 1.00 82.69 108 ILE A N 1
ATOM 927 C CA . ILE A 1 108 ? 0.301 0.211 -3.646 1.00 82.69 108 ILE A CA 1
ATOM 928 C C . ILE A 1 108 ? 1.659 -0.452 -3.439 1.00 82.69 108 ILE A C 1
ATOM 930 O O . ILE A 1 108 ? 1.928 -0.924 -2.338 1.00 82.69 108 ILE A O 1
ATOM 934 N N . HIS A 1 109 ? 2.528 -0.444 -4.452 1.00 82.00 109 HIS A N 1
ATOM 935 C CA . HIS A 1 109 ? 3.885 -0.971 -4.330 1.00 82.00 109 HIS A CA 1
ATOM 936 C C . HIS A 1 109 ? 4.647 -0.285 -3.187 1.00 82.00 109 HIS A C 1
ATOM 938 O O . HIS A 1 109 ? 5.175 -0.958 -2.306 1.00 82.00 109 HIS A O 1
ATOM 944 N N . THR A 1 110 ? 4.650 1.049 -3.154 1.00 83.94 110 THR A N 1
ATOM 945 C CA . THR A 1 110 ? 5.329 1.831 -2.112 1.00 83.94 110 THR A CA 1
ATOM 946 C C . THR A 1 110 ? 4.730 1.581 -0.727 1.00 83.94 110 THR A C 1
ATOM 948 O O . THR A 1 110 ? 5.466 1.414 0.241 1.00 83.94 110 THR A O 1
ATOM 951 N N . THR A 1 111 ? 3.401 1.499 -0.613 1.00 85.69 111 THR A N 1
ATOM 952 C CA . THR A 1 111 ? 2.734 1.158 0.652 1.00 85.69 111 THR A CA 1
ATOM 953 C C . THR A 1 111 ? 3.131 -0.233 1.141 1.00 85.69 111 THR A C 1
ATOM 955 O O . THR A 1 111 ? 3.475 -0.385 2.308 1.00 85.69 111 THR A O 1
ATOM 958 N N . LEU A 1 112 ? 3.121 -1.239 0.265 1.00 84.25 112 LEU A N 1
ATOM 959 C CA . LEU A 1 112 ? 3.512 -2.606 0.609 1.00 84.25 112 LEU A CA 1
ATOM 960 C C . LEU A 1 112 ? 4.979 -2.695 1.035 1.00 84.25 112 LEU A C 1
ATOM 962 O O . LEU A 1 112 ? 5.276 -3.306 2.062 1.00 84.25 112 LEU A O 1
ATOM 966 N N . TYR A 1 113 ? 5.868 -2.034 0.294 1.00 85.06 113 TYR A N 1
ATOM 967 C CA . TYR A 1 113 ? 7.286 -1.941 0.629 1.00 85.06 113 TYR A CA 1
ATOM 968 C C . TYR A 1 113 ? 7.491 -1.332 2.023 1.00 85.06 113 TYR A C 1
ATOM 970 O O . TYR A 1 113 ? 8.163 -1.926 2.864 1.00 85.06 113 TYR A O 1
ATOM 978 N N . ASN A 1 114 ? 6.829 -0.209 2.319 1.00 85.56 114 ASN A N 1
ATOM 979 C CA . ASN A 1 114 ? 6.930 0.444 3.627 1.00 85.56 114 ASN A CA 1
ATOM 980 C C . ASN A 1 114 ? 6.310 -0.383 4.770 1.00 85.56 114 ASN A C 1
ATOM 982 O O . ASN A 1 114 ? 6.685 -0.213 5.925 1.00 85.56 114 ASN A O 1
ATOM 986 N N . LEU A 1 115 ? 5.381 -1.298 4.473 1.00 84.62 115 LEU A N 1
ATOM 987 C CA . LEU A 1 115 ? 4.841 -2.260 5.447 1.00 84.62 115 LEU A CA 1
ATOM 988 C C . LEU A 1 115 ? 5.767 -3.466 5.678 1.00 84.62 115 LEU A C 1
ATOM 990 O O . LEU A 1 115 ? 5.434 -4.353 6.472 1.00 84.62 115 LEU A O 1
ATOM 994 N N . GLY A 1 116 ? 6.916 -3.510 4.995 1.00 84.44 116 GLY A N 1
ATOM 995 C CA . GLY A 1 116 ? 7.866 -4.618 5.043 1.00 84.44 116 GLY A CA 1
ATOM 996 C C . GLY A 1 116 ? 7.354 -5.872 4.336 1.00 84.44 116 GLY A C 1
ATOM 997 O O . GLY A 1 116 ? 7.771 -6.981 4.667 1.00 84.44 116 GLY A O 1
ATOM 998 N N . VAL A 1 117 ? 6.413 -5.727 3.399 1.00 84.31 117 VAL A N 1
ATOM 999 C CA . VAL A 1 117 ? 5.929 -6.848 2.593 1.00 84.31 117 VAL A CA 1
ATOM 1000 C C . VAL A 1 117 ? 6.950 -7.109 1.498 1.00 84.31 117 VAL A C 1
ATOM 1002 O O . VAL A 1 117 ? 7.187 -6.252 0.649 1.00 84.31 117 VAL A O 1
ATOM 1005 N N . LYS A 1 118 ? 7.547 -8.302 1.505 1.00 82.25 118 LYS A N 1
ATOM 1006 C CA . LYS A 1 118 ? 8.422 -8.740 0.417 1.00 82.25 118 LYS A CA 1
ATOM 1007 C C . LYS A 1 118 ? 7.596 -8.952 -0.850 1.00 82.25 118 LYS A C 1
ATOM 1009 O O . LYS A 1 118 ? 6.557 -9.618 -0.814 1.00 82.25 118 LYS A O 1
ATOM 1014 N N . LEU A 1 119 ? 8.040 -8.346 -1.947 1.00 80.88 119 LEU A N 1
ATOM 1015 C CA . LEU A 1 119 ? 7.366 -8.372 -3.243 1.00 80.88 119 LEU A CA 1
ATOM 1016 C C . LEU A 1 119 ? 8.225 -9.141 -4.242 1.00 80.88 119 LEU A C 1
ATOM 1018 O O . LEU A 1 119 ? 9.408 -8.847 -4.390 1.00 80.88 119 LEU A O 1
ATOM 1022 N N . ASN A 1 120 ? 7.602 -10.072 -4.956 1.00 77.38 120 ASN A N 1
ATOM 1023 C CA . ASN A 1 120 ? 8.190 -10.766 -6.089 1.00 77.38 120 ASN A CA 1
ATOM 1024 C C . ASN A 1 120 ? 7.710 -10.134 -7.394 1.00 77.38 120 ASN A C 1
ATOM 1026 O O . ASN A 1 120 ? 6.555 -9.716 -7.523 1.00 77.38 120 ASN A O 1
ATOM 1030 N N . LEU A 1 121 ? 8.610 -10.102 -8.373 1.00 73.50 121 LEU A N 1
ATOM 1031 C CA . LEU A 1 121 ? 8.297 -9.758 -9.751 1.00 73.50 121 LEU A CA 1
ATOM 1032 C C . LEU A 1 121 ? 8.140 -11.062 -10.530 1.00 73.50 121 LEU A C 1
ATOM 1034 O O . LEU A 1 121 ? 9.092 -11.830 -10.640 1.00 73.50 121 LEU A O 1
ATOM 1038 N N . ARG A 1 122 ? 6.948 -11.316 -11.065 1.00 69.25 122 ARG A N 1
ATOM 1039 C CA . ARG A 1 122 ? 6.736 -12.378 -12.055 1.00 69.25 122 ARG A CA 1
ATOM 1040 C C . ARG A 1 122 ? 6.621 -11.752 -13.431 1.00 69.25 122 ARG A C 1
ATOM 1042 O O . ARG A 1 122 ? 5.864 -10.801 -13.588 1.00 69.25 122 ARG A O 1
ATOM 1049 N N . SER A 1 123 ? 7.380 -12.247 -14.401 1.00 66.06 123 SER A N 1
ATOM 1050 C CA . SER A 1 123 ? 7.186 -11.878 -15.805 1.00 66.06 123 SER A CA 1
ATOM 1051 C C . SER A 1 123 ? 5.782 -12.277 -16.252 1.00 66.06 123 SER A C 1
ATOM 1053 O O . SER A 1 123 ? 5.320 -13.367 -15.911 1.00 66.06 123 SER A O 1
ATOM 1055 N N . VAL A 1 124 ? 5.125 -11.377 -16.979 1.00 57.69 124 VAL A N 1
ATOM 1056 C CA . VAL A 1 124 ? 3.794 -11.561 -17.575 1.00 57.69 124 VAL A CA 1
ATOM 1057 C C . VAL A 1 124 ? 3.850 -11.234 -19.050 1.00 57.69 124 VAL A C 1
ATOM 1059 O O . VAL A 1 124 ? 4.579 -10.273 -19.399 1.00 57.69 124 VAL A O 1
#

Foldseek 3Di:
DQDFDPDFLWDWDWDQDPNDIDIFIWGKDFPDPLQQFDPVLVVVLQVVCCVVPVPQPWDWDWDQDPNFIWTWTDTPPAWIWTAGNVGSDIGTGPVCCVPPVNRVSVVVVVVCVSSVGDIDIDTD

Solvent-accessible surface area (backbone atoms only — not comparable to full-atom values): 7226 Å² total; per-residue (Å²): 132,80,79,60,50,97,71,84,36,66,46,78,47,73,49,76,58,95,89,42,83,43,80,45,43,23,37,57,41,62,69,59,80,61,43,82,67,55,70,65,58,53,54,53,47,38,51,53,50,23,72,76,36,60,90,43,51,48,40,78,48,77,50,73,57,96,88,42,61,30,44,31,44,37,35,61,100,49,82,50,41,34,33,29,67,89,66,29,43,76,38,40,51,49,71,49,49,74,77,37,43,70,60,50,37,50,51,52,52,53,51,38,49,73,70,69,48,58,69,38,76,41,82,101

Secondary structure (DSSP, 8-state):
--------EEEEEEEEETTEEEEEEEEEEESSSS----HHHHHHHHHHHHHH-GGG--EEEEEEETTEEEEEEE-TTS--EEEETTTTEEE--HHHHHHHHHHHHHHHHHHHHHTT--EEEEE-